Protein AF-A0AAU0VXR0-F1 (afdb_monomer)

Solvent-accessible surface area (backbone atoms only — not comparable to full-atom values): 7901 Å² total; per-residue (Å²): 140,87,80,83,76,79,77,76,73,74,82,64,76,85,61,72,82,56,85,91,63,51,90,47,40,33,72,33,76,45,82,37,49,52,78,48,69,70,34,73,74,53,41,55,54,56,49,52,53,39,50,51,50,31,50,51,55,22,50,79,67,50,22,39,80,42,86,71,80,46,74,51,69,59,61,69,86,79,47,57,70,69,57,44,54,54,50,51,57,52,43,63,72,76,43,76,75,89,53,60,90,50,47,39,45,41,38,37,37,30,38,35,43,71,51,70,89,78,66,94,64,80,82,86,88,78,134

Structure (mmCIF, N/CA/C/O backbone):
data_AF-A0AAU0VXR0-F1
#
_entry.id   AF-A0AAU0VXR0-F1
#
loop_
_atom_site.group_PDB
_atom_site.id
_atom_site.type_symbol
_atom_site.label_atom_id
_atom_site.label_alt_id
_atom_site.label_comp_id
_atom_site.label_asym_id
_atom_site.label_entity_id
_atom_site.label_seq_id
_atom_site.pdbx_PDB_ins_code
_atom_site.Cartn_x
_atom_site.Cartn_y
_atom_site.Cartn_z
_atom_site.occupancy
_atom_site.B_iso_or_equiv
_atom_site.auth_seq_id
_atom_site.auth_comp_id
_atom_site.auth_asym_id
_atom_site.auth_atom_id
_atom_site.pdbx_PDB_model_num
ATOM 1 N N . MET A 1 1 ? 0.197 -45.681 18.023 1.00 43.62 1 MET A N 1
ATOM 2 C CA . MET A 1 1 ? 1.282 -44.993 17.289 1.00 43.62 1 MET A CA 1
ATOM 3 C C . MET A 1 1 ? 0.607 -44.300 16.107 1.00 43.62 1 MET A C 1
ATOM 5 O O . MET A 1 1 ? 0.131 -44.993 15.232 1.00 43.62 1 MET A O 1
ATOM 9 N N . GLY A 1 2 ? 0.291 -43.009 16.084 1.00 45.25 2 GLY A N 1
ATOM 10 C CA . GLY A 1 2 ? 1.031 -41.865 16.604 1.00 45.25 2 GLY A CA 1
ATOM 11 C C . GLY A 1 2 ? 1.746 -41.129 15.464 1.00 45.25 2 GLY A C 1
ATOM 12 O O . GLY A 1 2 ? 2.946 -40.931 15.562 1.00 45.25 2 GLY A O 1
ATOM 13 N N . HIS A 1 3 ? 1.048 -40.765 14.382 1.00 41.09 3 HIS A N 1
ATOM 14 C CA . HIS A 1 3 ? 1.585 -39.860 13.360 1.00 41.09 3 HIS A CA 1
ATOM 15 C C . HIS A 1 3 ? 0.635 -38.678 13.159 1.00 41.09 3 HIS A C 1
ATOM 17 O O . HIS A 1 3 ? -0.143 -38.625 12.212 1.00 41.09 3 HIS A O 1
ATOM 23 N N . GLN A 1 4 ? 0.724 -37.712 14.077 1.00 46.66 4 GLN A N 1
ATOM 24 C CA . GLN A 1 4 ? 0.452 -36.318 13.741 1.00 46.66 4 GLN A CA 1
ATOM 25 C C . GLN A 1 4 ? 1.581 -35.867 12.813 1.00 46.66 4 GLN A C 1
ATOM 27 O O . GLN A 1 4 ? 2.695 -35.595 13.259 1.00 46.66 4 GLN A O 1
ATOM 32 N N . ARG A 1 5 ? 1.313 -35.833 11.508 1.00 46.84 5 ARG A N 1
ATOM 33 C CA . ARG A 1 5 ? 2.071 -34.968 10.611 1.00 46.84 5 ARG A CA 1
ATOM 34 C C . ARG A 1 5 ? 1.550 -33.562 10.860 1.00 46.84 5 ARG A C 1
ATOM 36 O O . ARG A 1 5 ? 0.454 -33.222 10.430 1.00 46.84 5 ARG A O 1
ATOM 43 N N . GLY A 1 6 ? 2.311 -32.800 11.638 1.00 42.41 6 GLY A N 1
ATOM 44 C CA . GLY A 1 6 ? 2.197 -31.354 11.648 1.00 42.41 6 GLY A CA 1
ATOM 45 C C . GLY A 1 6 ? 2.561 -30.861 10.257 1.00 42.41 6 GLY A C 1
ATOM 46 O O . GLY A 1 6 ? 3.737 -30.673 9.955 1.00 42.41 6 GLY A O 1
ATOM 47 N N . ASP A 1 7 ? 1.552 -30.706 9.406 1.00 41.41 7 ASP A N 1
ATOM 48 C CA . ASP A 1 7 ? 1.628 -29.789 8.282 1.00 41.41 7 ASP A CA 1
ATOM 49 C C . ASP A 1 7 ? 1.747 -28.402 8.909 1.00 41.41 7 ASP A C 1
ATOM 5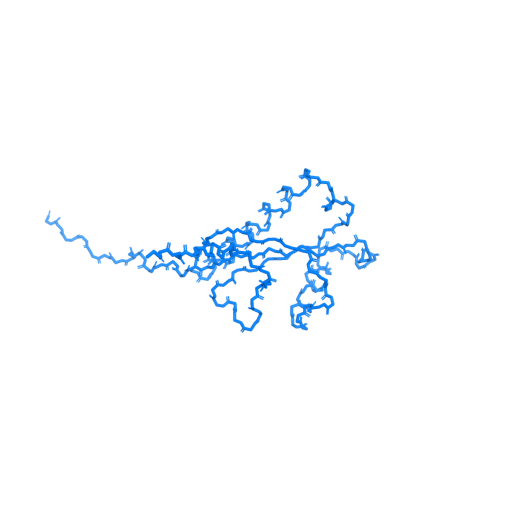1 O O . ASP A 1 7 ? 0.765 -27.768 9.299 1.00 41.41 7 ASP A O 1
ATOM 55 N N . ALA A 1 8 ? 2.992 -27.969 9.102 1.00 40.28 8 ALA A N 1
ATOM 56 C CA . ALA A 1 8 ? 3.302 -26.563 9.214 1.00 40.28 8 ALA A CA 1
ATOM 57 C C . ALA A 1 8 ? 2.879 -25.953 7.878 1.00 40.28 8 ALA A C 1
ATOM 59 O O . ALA A 1 8 ? 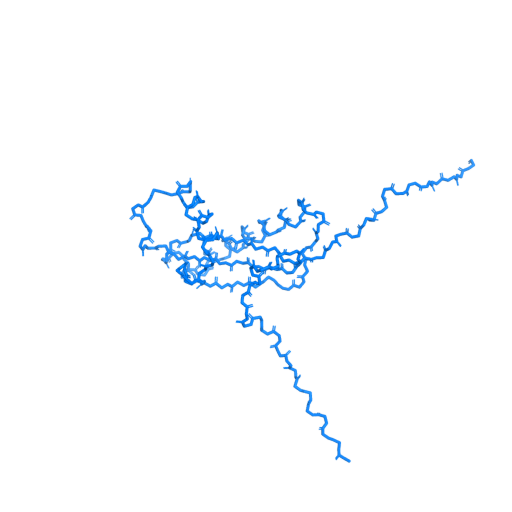3.668 -25.897 6.932 1.00 40.28 8 ALA A O 1
ATOM 60 N N . VAL A 1 9 ? 1.601 -25.563 7.808 1.00 42.00 9 VAL A N 1
ATOM 61 C CA . VAL A 1 9 ? 1.081 -24.597 6.851 1.00 42.00 9 VAL A CA 1
ATOM 62 C C . VAL A 1 9 ? 2.000 -23.404 7.004 1.00 42.00 9 VAL A C 1
ATOM 64 O O . VAL A 1 9 ? 1.881 -22.594 7.920 1.00 42.00 9 VAL A O 1
ATOM 67 N N . THR A 1 10 ? 3.023 -23.387 6.162 1.00 39.62 10 THR A N 1
ATOM 68 C CA . THR A 1 10 ? 3.831 -22.212 5.939 1.00 39.62 10 THR A CA 1
ATOM 69 C C . THR A 1 10 ? 2.840 -21.279 5.283 1.00 39.62 10 THR A C 1
ATOM 71 O O . THR A 1 10 ? 2.545 -21.440 4.100 1.00 39.62 10 THR A O 1
ATOM 74 N N . ASP A 1 11 ? 2.234 -20.424 6.105 1.00 42.88 11 ASP A N 1
ATOM 75 C CA . ASP A 1 11 ? 1.315 -19.355 5.740 1.00 42.88 11 ASP A CA 1
ATOM 76 C C . ASP A 1 11 ? 2.086 -18.372 4.852 1.00 42.88 11 ASP A C 1
ATOM 78 O O . ASP A 1 11 ? 2.516 -17.292 5.236 1.00 42.88 11 ASP A O 1
ATOM 82 N N . ARG A 1 12 ? 2.402 -18.821 3.640 1.00 44.06 12 ARG A N 1
ATOM 83 C CA . ARG A 1 12 ? 2.670 -17.935 2.532 1.00 44.06 12 ARG A CA 1
ATOM 84 C C . ARG A 1 12 ? 1.301 -17.370 2.194 1.00 44.06 12 ARG A C 1
ATOM 86 O O . ARG A 1 12 ? 0.426 -18.158 1.832 1.00 44.06 12 ARG A O 1
ATOM 93 N N . PRO A 1 13 ? 1.097 -16.047 2.232 1.00 50.53 13 PRO A N 1
ATOM 94 C CA . PRO A 1 13 ? -0.074 -15.467 1.606 1.00 50.53 13 PRO A CA 1
ATOM 95 C C . PRO A 1 13 ? 0.100 -15.621 0.085 1.00 50.53 13 PRO A C 1
ATOM 97 O O . PRO A 1 13 ? 0.516 -14.700 -0.611 1.00 50.53 13 PRO A O 1
ATOM 100 N N . GLU A 1 14 ? -0.163 -16.822 -0.447 1.00 51.69 14 GLU A N 1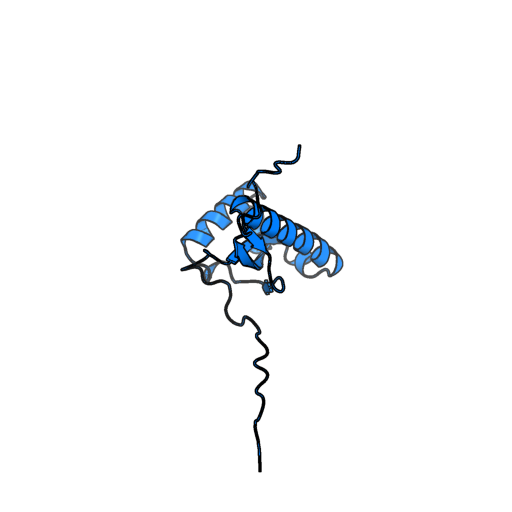
ATOM 101 C CA . GLU A 1 14 ? -0.219 -17.095 -1.892 1.00 51.69 14 GLU A CA 1
ATOM 102 C C . GLU A 1 14 ? -1.365 -16.320 -2.556 1.00 51.69 14 GLU A C 1
ATOM 104 O O . GLU A 1 14 ? -1.392 -16.133 -3.771 1.00 51.69 14 GLU A O 1
ATOM 109 N N . SER A 1 15 ? -2.290 -15.804 -1.750 1.00 66.62 15 SER A N 1
ATOM 110 C CA . SER A 1 15 ? -3.313 -14.866 -2.179 1.00 66.62 15 SER A CA 1
ATOM 111 C C . SER A 1 15 ? -2.904 -13.457 -1.759 1.00 66.62 15 SER A C 1
ATOM 113 O O . S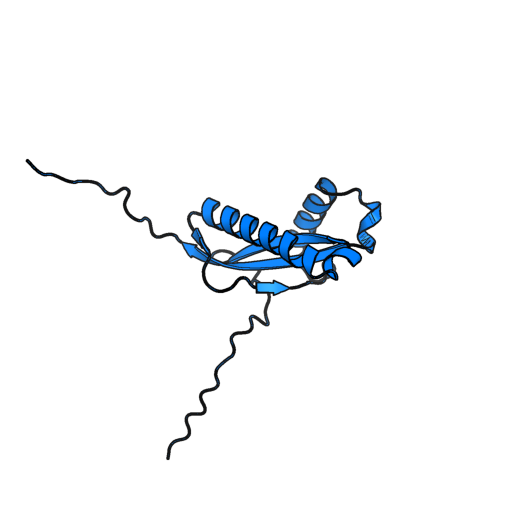ER A 1 15 ? -2.676 -13.189 -0.582 1.00 66.62 15 SER A O 1
ATOM 115 N N . GLY A 1 16 ? -2.803 -12.545 -2.732 1.00 78.12 16 GLY A N 1
ATOM 116 C CA . GLY A 1 16 ? -2.703 -11.110 -2.447 1.00 78.12 16 GLY A CA 1
ATOM 117 C C . GLY A 1 16 ? -3.883 -10.613 -1.589 1.00 78.12 16 GLY A C 1
ATOM 118 O O . GLY A 1 16 ? -4.816 -11.374 -1.337 1.00 78.12 16 GLY A O 1
ATOM 119 N N . PRO A 1 17 ? -3.889 -9.338 -1.165 1.00 86.38 17 PRO A N 1
ATOM 120 C CA . PRO A 1 17 ? -4.933 -8.809 -0.294 1.00 86.38 17 PRO A CA 1
ATOM 121 C C . PRO A 1 17 ? -6.322 -9.012 -0.905 1.00 86.38 17 PRO A C 1
ATOM 123 O O . PRO A 1 17 ? -6.510 -8.808 -2.112 1.00 86.38 17 PRO A O 1
ATOM 126 N N . ASP A 1 18 ? -7.292 -9.373 -0.065 1.00 85.81 18 ASP A N 1
ATOM 127 C CA . ASP A 1 18 ? -8.679 -9.483 -0.495 1.00 85.81 18 ASP A CA 1
ATOM 128 C C . ASP A 1 18 ? -9.241 -8.087 -0.777 1.00 85.81 18 ASP A C 1
ATOM 130 O O . ASP A 1 18 ? -9.458 -7.264 0.107 1.00 85.81 18 ASP A O 1
ATOM 134 N N . TYR A 1 19 ? -9.442 -7.785 -2.054 1.00 84.56 19 TYR A N 1
ATOM 135 C CA . TYR A 1 19 ? -9.948 -6.482 -2.474 1.00 84.56 19 TYR A CA 1
ATOM 136 C C . TYR A 1 19 ? -11.448 -6.293 -2.232 1.00 84.56 19 TYR A C 1
ATOM 138 O O . TYR A 1 19 ? -11.938 -5.178 -2.431 1.00 84.56 19 TYR A O 1
ATOM 146 N N . GLY A 1 20 ? -12.172 -7.360 -1.878 1.00 83.75 20 GLY A N 1
ATOM 147 C CA . GLY A 1 20 ? -13.575 -7.300 -1.479 1.00 83.75 20 GLY A CA 1
ATOM 148 C C . GLY A 1 20 ? -13.735 -6.779 -0.053 1.00 83.75 20 GLY A C 1
ATOM 149 O O . GLY A 1 20 ? -14.667 -6.019 0.207 1.00 83.75 20 GLY A O 1
ATOM 150 N N . ASP A 1 21 ? -12.790 -7.109 0.829 1.00 86.00 21 ASP A N 1
ATOM 151 C CA . ASP A 1 21 ? -12.747 -6.665 2.216 1.00 86.00 21 ASP A CA 1
ATOM 152 C C . ASP A 1 21 ? -11.331 -6.269 2.672 1.00 86.00 21 ASP A C 1
ATOM 154 O O . ASP A 1 21 ? -10.509 -7.086 3.082 1.00 86.00 21 ASP A O 1
ATOM 158 N N . LEU A 1 22 ? -11.077 -4.958 2.681 1.00 87.31 22 LEU A N 1
ATOM 159 C CA . LEU A 1 22 ? -9.845 -4.362 3.211 1.00 87.31 22 LEU A CA 1
ATOM 160 C C . LEU A 1 22 ? -10.003 -3.846 4.650 1.00 87.31 22 LEU A C 1
ATOM 162 O O . LEU A 1 22 ? -9.169 -3.073 5.121 1.00 87.31 22 LEU A O 1
ATOM 166 N N . SER A 1 23 ? -11.068 -4.223 5.366 1.00 85.81 23 SER A N 1
ATOM 167 C CA . SER A 1 23 ? -11.327 -3.720 6.725 1.00 85.81 23 SER A CA 1
ATOM 168 C C . SER A 1 23 ? -10.197 -4.025 7.715 1.00 85.81 23 SER A C 1
ATOM 170 O O . SER A 1 23 ? -9.985 -3.256 8.651 1.00 85.81 23 SER A O 1
ATOM 172 N N . LYS A 1 24 ? -9.450 -5.112 7.481 1.00 90.06 24 LYS A N 1
ATOM 173 C CA . LYS A 1 24 ? -8.334 -5.585 8.316 1.00 90.06 24 LYS A CA 1
ATOM 174 C C . LYS A 1 24 ? -7.008 -5.668 7.558 1.00 90.06 24 LYS A C 1
ATOM 176 O O . LYS A 1 24 ? -6.146 -6.486 7.891 1.00 90.06 24 LYS A O 1
ATOM 181 N N . THR A 1 25 ? -6.847 -4.920 6.471 1.00 92.31 25 THR A N 1
ATOM 182 C CA . THR A 1 25 ? -5.625 -4.975 5.660 1.00 92.31 25 THR A CA 1
ATOM 183 C C . THR A 1 25 ? -5.285 -3.604 5.103 1.00 92.31 25 THR A C 1
ATOM 185 O O . THR A 1 25 ? -6.049 -3.019 4.336 1.00 92.31 25 THR A O 1
ATOM 188 N N . ALA A 1 26 ? -4.098 -3.111 5.446 1.00 93.00 26 ALA A N 1
ATOM 189 C CA . ALA A 1 26 ? -3.516 -1.953 4.793 1.00 93.00 26 ALA A CA 1
ATOM 190 C C . ALA A 1 26 ? -2.826 -2.403 3.501 1.00 93.00 26 ALA A C 1
ATOM 192 O O . ALA A 1 26 ? -2.129 -3.417 3.482 1.00 93.00 26 ALA A O 1
ATOM 193 N N . VAL A 1 27 ? -3.010 -1.644 2.419 1.00 93.44 27 VAL A N 1
ATOM 194 C CA . VAL A 1 27 ? -2.393 -1.930 1.117 1.00 93.44 27 VAL A CA 1
ATOM 195 C C . VAL A 1 27 ? -1.784 -0.655 0.553 1.00 93.44 27 VAL A C 1
ATOM 197 O O . VAL A 1 27 ? -2.455 0.370 0.447 1.00 93.44 27 VAL A O 1
ATOM 200 N N . ALA A 1 28 ? -0.527 -0.739 0.136 1.00 92.81 28 ALA A N 1
ATOM 201 C CA . ALA A 1 28 ? 0.227 0.336 -0.484 1.00 92.81 28 ALA A CA 1
ATOM 202 C C . ALA A 1 28 ? 0.753 -0.099 -1.858 1.00 92.81 28 ALA A C 1
ATOM 204 O O . ALA A 1 28 ? 1.004 -1.279 -2.113 1.00 92.81 28 ALA A O 1
ATOM 205 N N . TYR A 1 29 ? 0.928 0.873 -2.753 1.00 90.69 29 TYR A N 1
ATOM 206 C CA . TYR A 1 29 ? 1.426 0.637 -4.104 1.00 90.69 29 TYR A CA 1
ATOM 207 C C . TYR A 1 29 ? 2.446 1.680 -4.504 1.00 90.69 29 TYR A C 1
ATOM 209 O O . TYR A 1 29 ? 2.312 2.854 -4.156 1.00 90.69 29 TYR A O 1
ATOM 217 N N . ARG A 1 30 ? 3.400 1.264 -5.333 1.00 88.12 30 ARG A N 1
ATOM 218 C CA . ARG A 1 30 ? 4.361 2.167 -5.956 1.00 88.12 30 ARG A CA 1
ATOM 219 C C . ARG A 1 30 ? 4.691 1.719 -7.372 1.00 88.12 30 ARG A C 1
ATOM 221 O O . ARG A 1 30 ? 4.885 0.532 -7.619 1.00 88.12 30 ARG A O 1
ATOM 228 N N . TRP A 1 31 ? 4.792 2.677 -8.286 1.00 87.00 31 TRP A N 1
ATOM 229 C CA . TRP A 1 31 ? 5.411 2.450 -9.586 1.00 87.00 31 TRP A CA 1
ATOM 230 C C . TRP A 1 31 ? 6.917 2.640 -9.462 1.00 87.00 31 TRP A C 1
ATOM 232 O O . TRP A 1 31 ? 7.368 3.666 -8.962 1.00 87.00 31 TRP A O 1
ATOM 242 N N . VAL A 1 32 ? 7.686 1.649 -9.897 1.00 85.38 32 VAL A N 1
ATOM 243 C CA . VAL A 1 32 ? 9.150 1.681 -9.846 1.00 85.38 32 VAL A CA 1
ATOM 244 C C . VAL A 1 32 ? 9.688 1.412 -11.247 1.00 85.38 32 VAL A C 1
ATOM 246 O O . VAL A 1 32 ? 9.189 0.505 -11.919 1.00 85.38 32 VAL A O 1
ATOM 249 N N . PRO A 1 33 ? 10.701 2.150 -11.723 1.00 84.19 33 PRO A N 1
ATOM 250 C CA . PRO A 1 33 ? 11.384 1.803 -12.960 1.00 84.19 33 PRO A CA 1
ATOM 251 C C . PRO A 1 33 ? 11.935 0.381 -12.886 1.00 84.19 33 PRO A C 1
ATOM 253 O O . PRO A 1 33 ? 12.625 0.010 -11.939 1.00 84.19 33 PRO A O 1
ATOM 256 N N . ARG A 1 34 ? 11.664 -0.437 -13.904 1.00 79.38 34 ARG A N 1
ATOM 257 C CA . ARG A 1 34 ? 12.055 -1.855 -13.944 1.00 79.38 34 ARG A CA 1
ATOM 258 C C . ARG A 1 34 ? 13.551 -2.066 -13.706 1.00 79.38 34 ARG A C 1
ATOM 260 O O . ARG A 1 34 ? 13.945 -3.090 -13.154 1.00 79.38 34 ARG A O 1
ATOM 267 N N . LYS A 1 35 ? 14.379 -1.112 -14.135 1.00 78.50 35 LYS A N 1
ATOM 268 C CA . LYS A 1 35 ? 15.833 -1.124 -13.927 1.00 78.50 35 LYS A CA 1
ATOM 269 C C . LYS A 1 35 ? 16.216 -0.880 -12.465 1.00 78.50 35 LYS A C 1
ATOM 271 O O . LYS A 1 35 ? 17.170 -1.479 -11.998 1.00 78.50 35 LYS A O 1
ATOM 276 N N . GLU A 1 36 ? 15.457 -0.062 -11.742 1.00 74.31 36 GLU A N 1
ATOM 277 C CA . GLU A 1 36 ? 15.706 0.264 -10.333 1.00 74.31 36 GLU A CA 1
ATOM 278 C C . GLU A 1 36 ? 15.158 -0.807 -9.388 1.00 74.31 36 GLU A C 1
ATOM 280 O O . GLU A 1 36 ? 15.806 -1.131 -8.401 1.00 74.31 36 GLU A O 1
ATOM 285 N N . GLY A 1 37 ? 14.019 -1.425 -9.720 1.00 67.38 37 GLY A N 1
ATOM 286 C CA . GLY A 1 37 ? 13.449 -2.529 -8.937 1.00 67.38 37 GLY A CA 1
ATOM 287 C C . GLY A 1 37 ? 14.321 -3.793 -8.892 1.00 67.38 37 GLY A C 1
ATOM 288 O O . GLY A 1 37 ? 14.109 -4.647 -8.035 1.00 67.38 37 GLY A O 1
ATOM 289 N N . GLN A 1 38 ? 15.298 -3.908 -9.799 1.00 66.94 38 GLN A N 1
ATOM 290 C CA . GLN A 1 38 ? 16.269 -5.007 -9.857 1.00 66.94 38 GLN A CA 1
ATOM 291 C C . GLN A 1 38 ? 17.556 -4.725 -9.066 1.00 66.94 38 GLN A C 1
ATOM 293 O O . GLN A 1 38 ? 18.355 -5.640 -8.884 1.00 66.94 38 GLN A O 1
ATOM 298 N N . VAL A 1 39 ? 17.759 -3.492 -8.589 1.00 76.44 39 VAL A N 1
ATOM 299 C CA . VAL A 1 39 ? 18.932 -3.121 -7.789 1.00 76.44 39 VAL A CA 1
ATOM 300 C C . VAL A 1 39 ? 18.609 -3.345 -6.305 1.00 76.44 39 VAL A C 1
ATOM 302 O O . VAL A 1 39 ? 17.668 -2.727 -5.796 1.00 76.44 39 VAL A O 1
ATOM 305 N N . PRO A 1 40 ? 19.353 -4.211 -5.591 1.00 70.94 40 PRO A N 1
ATOM 306 C CA . PRO A 1 40 ? 19.089 -4.523 -4.187 1.00 70.94 40 PRO A CA 1
ATOM 307 C C . PRO A 1 40 ? 19.080 -3.293 -3.271 1.00 70.94 40 PRO A C 1
ATOM 309 O O . PRO A 1 40 ? 18.210 -3.197 -2.409 1.00 70.94 40 PRO A O 1
ATOM 312 N N . GLU A 1 41 ? 19.980 -2.326 -3.474 1.00 75.25 41 GLU A N 1
ATOM 313 C CA . GLU A 1 41 ? 20.019 -1.112 -2.644 1.00 75.25 41 GLU A CA 1
ATOM 314 C C . GLU A 1 41 ? 18.763 -0.244 -2.802 1.00 75.25 41 GLU A C 1
ATOM 316 O O . GLU A 1 41 ? 18.193 0.229 -1.817 1.00 75.25 41 GLU A O 1
ATOM 321 N N . ASN A 1 42 ? 18.264 -0.100 -4.032 1.00 76.44 42 ASN A N 1
ATOM 322 C CA . ASN A 1 42 ? 17.045 0.666 -4.303 1.00 76.44 42 ASN A CA 1
ATOM 323 C C . ASN A 1 42 ? 15.804 -0.035 -3.739 1.00 76.44 42 ASN A C 1
ATOM 325 O O . ASN A 1 42 ? 14.833 0.629 -3.363 1.00 76.44 42 ASN A O 1
ATOM 329 N N . ARG A 1 43 ? 15.856 -1.371 -3.630 1.00 78.75 43 ARG A N 1
ATOM 330 C CA . ARG A 1 43 ? 14.799 -2.185 -3.026 1.00 78.75 43 ARG A CA 1
ATOM 331 C C . ARG A 1 43 ? 14.527 -1.796 -1.583 1.00 78.75 43 ARG A C 1
ATOM 333 O O . ARG A 1 43 ? 13.369 -1.620 -1.220 1.00 78.75 43 ARG A O 1
ATOM 340 N N . GLN A 1 44 ? 15.566 -1.589 -0.781 1.00 82.19 44 GLN A N 1
ATOM 341 C CA . GLN A 1 44 ? 15.401 -1.178 0.615 1.00 82.19 44 GLN A CA 1
ATOM 342 C C . GLN A 1 44 ? 14.686 0.181 0.736 1.00 82.19 44 GLN A C 1
ATOM 344 O O . GLN A 1 44 ? 13.824 0.361 1.602 1.00 82.19 44 GLN A O 1
ATOM 349 N N . GLY A 1 45 ? 15.014 1.120 -0.159 1.00 84.00 45 GLY A N 1
ATOM 350 C CA . GLY A 1 45 ? 14.456 2.472 -0.165 1.00 84.00 45 GLY A CA 1
ATOM 351 C C . GLY A 1 45 ? 12.942 2.473 -0.353 1.00 84.00 45 GLY A C 1
ATOM 352 O O . GLY A 1 45 ? 12.203 2.920 0.525 1.00 84.00 45 GLY A O 1
ATOM 353 N N . PHE A 1 46 ? 12.452 1.891 -1.452 1.00 83.44 46 PHE A N 1
ATOM 354 C CA . PHE A 1 46 ? 11.009 1.892 -1.700 1.00 83.44 46 PHE A CA 1
ATOM 355 C C . PHE A 1 46 ? 10.225 0.985 -0.744 1.00 83.44 46 PHE A C 1
ATOM 357 O O . PHE A 1 46 ? 9.048 1.247 -0.507 1.00 83.44 46 PHE A O 1
ATOM 364 N N . LEU A 1 47 ? 10.840 -0.063 -0.181 1.00 87.88 47 LEU A N 1
ATOM 365 C CA . LEU A 1 47 ? 10.201 -0.884 0.852 1.00 87.88 47 LEU A CA 1
ATOM 366 C C . LEU A 1 47 ? 9.967 -0.087 2.137 1.00 87.88 47 LEU A C 1
ATOM 368 O O . LEU A 1 47 ? 8.889 -0.181 2.718 1.00 87.88 47 LEU A O 1
ATOM 372 N N . THR A 1 48 ? 10.935 0.740 2.537 1.00 90.25 48 THR A N 1
ATOM 373 C CA . THR A 1 48 ? 10.786 1.665 3.672 1.00 90.25 48 THR A CA 1
ATOM 374 C C . THR A 1 48 ? 9.658 2.665 3.421 1.00 90.25 48 THR A C 1
ATOM 376 O 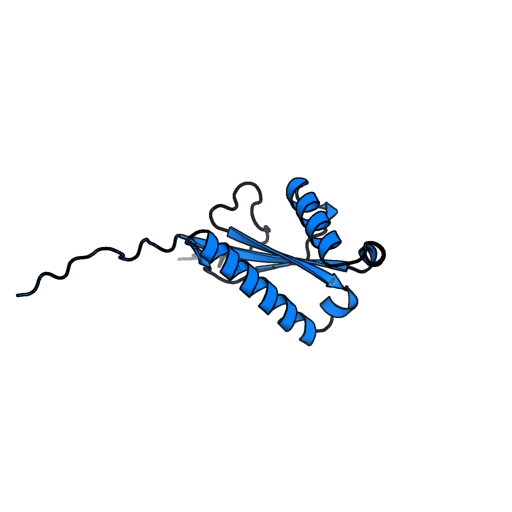O . THR A 1 48 ? 8.817 2.885 4.290 1.00 90.25 48 THR A O 1
ATOM 379 N N . GLU A 1 49 ? 9.587 3.231 2.212 1.00 89.81 49 GLU A N 1
ATOM 380 C CA . GLU A 1 49 ? 8.498 4.140 1.837 1.00 89.81 49 GLU A CA 1
ATOM 381 C C . GLU A 1 49 ? 7.128 3.445 1.869 1.00 89.81 49 GLU A C 1
ATOM 383 O O . GLU A 1 49 ? 6.163 4.003 2.389 1.00 89.81 49 GLU A O 1
ATOM 388 N N . LEU A 1 50 ? 7.027 2.217 1.349 1.00 92.25 50 LEU A N 1
ATOM 389 C CA . LEU A 1 50 ? 5.788 1.436 1.384 1.00 92.25 50 LEU A CA 1
ATOM 390 C C . LEU A 1 50 ? 5.364 1.115 2.822 1.00 92.25 50 LEU A C 1
ATOM 392 O O . LEU A 1 50 ? 4.192 1.287 3.147 1.00 92.25 50 LEU A O 1
ATOM 396 N N . ALA A 1 51 ? 6.300 0.726 3.689 1.00 92.75 51 ALA A N 1
ATOM 397 C CA . ALA A 1 51 ? 6.029 0.491 5.105 1.00 92.75 51 ALA A CA 1
ATOM 398 C C . ALA A 1 51 ? 5.511 1.759 5.807 1.00 92.75 51 ALA A C 1
ATOM 400 O O . ALA A 1 51 ? 4.541 1.695 6.561 1.00 92.75 51 ALA A O 1
ATOM 401 N N . ALA A 1 52 ? 6.089 2.926 5.506 1.00 93.00 52 ALA A N 1
ATOM 402 C CA . ALA A 1 52 ? 5.615 4.204 6.036 1.00 93.00 52 ALA A CA 1
ATOM 403 C C . ALA A 1 52 ? 4.189 4.539 5.561 1.00 93.00 52 ALA A C 1
ATOM 405 O O . ALA A 1 52 ? 3.364 4.987 6.357 1.00 93.00 52 ALA A O 1
ATOM 406 N N . VAL A 1 53 ? 3.866 4.273 4.289 1.00 92.69 53 VAL A N 1
ATOM 407 C CA . VAL A 1 53 ? 2.506 4.456 3.751 1.00 92.69 53 VAL A CA 1
ATOM 408 C C . VAL A 1 53 ? 1.512 3.509 4.424 1.00 92.69 53 VAL A C 1
ATOM 410 O O . VAL A 1 53 ? 0.413 3.936 4.773 1.00 92.69 53 VAL A O 1
ATOM 413 N N . LEU A 1 54 ? 1.886 2.244 4.643 1.00 94.31 54 LEU A N 1
ATOM 414 C CA . LEU A 1 54 ? 1.053 1.290 5.380 1.00 94.31 54 LEU A CA 1
ATOM 415 C C . LEU A 1 54 ? 0.797 1.773 6.812 1.00 94.31 54 LEU A C 1
ATOM 417 O O . LEU A 1 54 ? -0.342 1.728 7.273 1.00 94.31 54 LEU A O 1
ATOM 421 N N . ALA A 1 55 ? 1.830 2.275 7.493 1.00 92.12 55 ALA A N 1
ATOM 422 C CA . ALA A 1 55 ? 1.724 2.755 8.868 1.00 92.12 55 ALA A CA 1
ATOM 423 C C . ALA A 1 55 ? 0.821 3.990 8.968 1.00 92.12 55 ALA A C 1
ATOM 425 O O . ALA A 1 55 ? -0.056 4.035 9.829 1.00 92.12 55 ALA A O 1
ATOM 426 N N . ALA A 1 56 ? 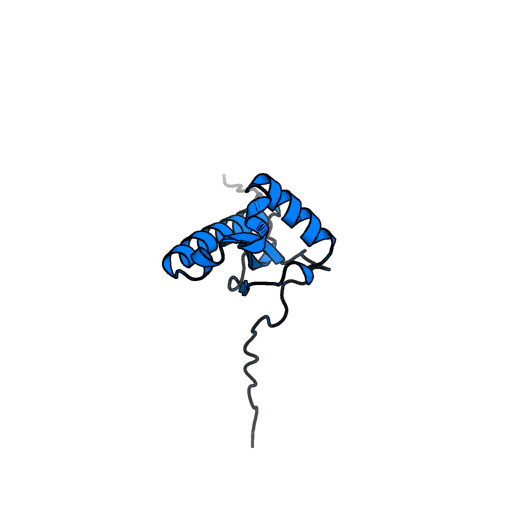0.977 4.949 8.050 1.00 92.00 56 ALA A N 1
ATOM 427 C CA . ALA A 1 56 ? 0.099 6.111 7.958 1.00 92.00 56 ALA A CA 1
ATOM 428 C C . ALA A 1 56 ? -1.356 5.690 7.698 1.00 92.00 56 ALA A C 1
ATOM 430 O O . ALA A 1 56 ? -2.259 6.143 8.396 1.00 92.00 56 ALA A O 1
ATOM 431 N N . HIS A 1 57 ? -1.579 4.760 6.764 1.00 89.56 57 HIS A N 1
ATOM 432 C CA . HIS A 1 57 ? -2.922 4.272 6.457 1.00 89.56 57 HIS A CA 1
ATOM 433 C C . HIS A 1 57 ? -3.577 3.547 7.639 1.00 89.56 57 HIS A C 1
ATOM 435 O O . HIS A 1 57 ? -4.773 3.704 7.872 1.00 89.56 57 HIS A O 1
ATOM 441 N N . ALA A 1 58 ? -2.813 2.752 8.391 1.00 91.12 58 ALA A N 1
ATOM 442 C CA . ALA A 1 58 ? -3.312 2.102 9.597 1.00 91.12 58 ALA A CA 1
ATOM 443 C C . ALA A 1 58 ? -3.666 3.144 10.672 1.00 91.12 58 ALA A C 1
ATOM 445 O O . ALA A 1 58 ? -4.776 3.116 11.205 1.00 91.12 58 ALA A O 1
ATOM 446 N N . ALA A 1 59 ? -2.782 4.117 10.918 1.00 89.00 59 ALA A N 1
ATOM 447 C CA . ALA A 1 59 ? -2.990 5.170 11.909 1.00 89.00 59 ALA A CA 1
ATOM 448 C C . ALA A 1 59 ? -4.226 6.037 11.608 1.00 89.00 59 ALA A C 1
ATOM 450 O O . ALA A 1 59 ? -5.032 6.280 12.504 1.00 89.00 59 ALA A O 1
ATOM 451 N N . GLU A 1 60 ? -4.432 6.434 10.347 1.00 89.75 60 GLU A N 1
ATOM 452 C CA . GLU A 1 60 ? -5.627 7.171 9.896 1.00 89.75 60 GLU A CA 1
ATOM 453 C C . GLU A 1 60 ? -6.937 6.424 10.193 1.00 89.75 60 GLU A C 1
ATOM 455 O O . GLU A 1 60 ? -7.991 7.041 10.347 1.00 89.75 60 GLU A O 1
ATOM 460 N N . ARG A 1 61 ? -6.881 5.092 10.286 1.00 88.19 61 ARG A N 1
ATOM 461 C CA . ARG A 1 61 ? -8.029 4.221 10.569 1.00 88.19 61 ARG A CA 1
ATOM 462 C C . ARG A 1 61 ? -8.133 3.822 12.039 1.00 88.19 61 ARG A C 1
ATOM 464 O O . ARG A 1 61 ? -8.954 2.967 12.364 1.00 88.19 61 ARG A O 1
ATOM 471 N N . GLY A 1 62 ? -7.307 4.399 12.915 1.00 90.12 62 GLY A N 1
ATOM 472 C CA . GLY A 1 62 ? -7.235 3.998 14.320 1.00 90.12 62 GLY A CA 1
ATOM 473 C C . GLY A 1 62 ? -6.798 2.540 14.486 1.00 90.12 62 GLY A C 1
ATOM 474 O O . GLY A 1 62 ? -7.262 1.851 15.389 1.00 90.12 62 GLY A O 1
ATOM 475 N N . ALA A 1 63 ? -5.952 2.051 13.583 1.00 91.62 63 ALA A N 1
ATOM 476 C CA . ALA A 1 63 ? -5.470 0.682 13.551 1.00 91.62 63 ALA A CA 1
ATOM 477 C C . ALA A 1 63 ? -3.942 0.631 13.665 1.00 91.62 63 ALA A C 1
ATOM 479 O O . ALA A 1 63 ? -3.233 1.582 13.330 1.00 91.62 63 ALA A O 1
ATOM 480 N N . ARG A 1 64 ? -3.426 -0.513 14.106 1.00 91.94 64 ARG A N 1
ATOM 481 C CA . ARG A 1 64 ? -1.999 -0.841 14.111 1.00 91.94 64 ARG A CA 1
ATOM 482 C C . ARG A 1 64 ? -1.712 -1.945 13.101 1.00 91.94 64 ARG A C 1
ATOM 484 O O . ARG A 1 64 ? -2.542 -2.826 12.885 1.00 91.94 64 ARG A O 1
ATOM 491 N N . LEU A 1 65 ? -0.528 -1.900 12.499 1.00 92.94 65 LEU A N 1
ATOM 492 C CA . LEU A 1 65 ? -0.035 -2.962 11.625 1.00 92.94 65 LEU A CA 1
ATOM 493 C C . LEU A 1 65 ? 0.374 -4.182 12.457 1.00 92.94 65 LEU A C 1
ATOM 495 O O . LEU A 1 65 ? 1.005 -4.029 13.503 1.00 92.94 65 LEU A O 1
ATOM 499 N N . VAL A 1 66 ? 0.037 -5.380 11.984 1.00 92.00 66 VAL A N 1
ATOM 500 C CA . VAL A 1 66 ? 0.392 -6.651 12.627 1.00 92.00 66 VAL A CA 1
ATOM 501 C C . VAL A 1 66 ? 0.877 -7.680 11.614 1.00 92.00 66 VAL A C 1
ATOM 503 O O . VAL A 1 66 ? 0.543 -7.618 10.431 1.00 92.00 66 VAL A O 1
ATOM 506 N N . GLY A 1 67 ? 1.661 -8.645 12.094 1.00 89.25 67 GLY A N 1
ATOM 507 C CA . GLY A 1 67 ? 2.290 -9.658 11.247 1.00 89.25 67 GLY A CA 1
ATOM 508 C C . GLY A 1 67 ? 3.418 -9.087 10.388 1.00 89.25 67 GLY A C 1
ATOM 509 O O . GLY A 1 67 ? 3.881 -7.968 10.612 1.00 89.25 67 GLY A O 1
ATOM 510 N N . GLU A 1 68 ? 3.868 -9.864 9.409 1.00 90.25 68 GLU A N 1
ATOM 511 C CA . GLU A 1 68 ? 4.921 -9.449 8.483 1.00 90.25 68 GLU A CA 1
ATOM 512 C C . GLU A 1 68 ? 4.345 -8.679 7.288 1.00 90.25 68 GLU A C 1
ATOM 514 O O . GLU A 1 68 ? 3.247 -8.960 6.804 1.00 90.25 68 GLU A O 1
ATOM 519 N N . MET A 1 69 ? 5.099 -7.695 6.794 1.00 92.31 69 MET A N 1
ATOM 520 C CA . MET A 1 69 ? 4.754 -7.001 5.557 1.00 92.31 69 MET A CA 1
ATOM 521 C C . MET A 1 69 ? 5.004 -7.931 4.368 1.00 92.31 69 MET A C 1
ATOM 523 O O . MET A 1 69 ? 6.144 -8.305 4.086 1.00 92.31 69 MET A O 1
ATOM 527 N N . ALA A 1 70 ? 3.947 -8.246 3.627 1.00 91.38 70 ALA A N 1
ATOM 528 C CA . ALA A 1 70 ? 4.044 -8.986 2.381 1.00 91.38 70 ALA A CA 1
ATOM 529 C C . ALA A 1 70 ? 4.258 -8.024 1.206 1.00 91.38 70 ALA A C 1
ATOM 531 O O . ALA A 1 70 ? 3.703 -6.921 1.172 1.00 91.38 70 ALA A O 1
ATOM 532 N N . VAL A 1 71 ? 5.081 -8.438 0.238 1.00 89.75 71 VAL A N 1
ATOM 533 C CA . VAL A 1 71 ? 5.420 -7.634 -0.942 1.00 89.75 71 VAL A CA 1
ATOM 534 C C . VAL A 1 71 ? 5.445 -8.504 -2.187 1.00 89.75 71 VAL A C 1
ATOM 536 O O . VAL A 1 71 ? 6.104 -9.543 -2.213 1.00 89.75 71 VAL A O 1
ATOM 539 N N . ASP A 1 72 ? 4.788 -8.041 -3.247 1.00 88.69 72 ASP A N 1
ATOM 540 C CA . ASP A 1 72 ? 4.793 -8.690 -4.552 1.00 88.69 72 ASP A CA 1
ATOM 541 C C . ASP A 1 72 ? 4.786 -7.684 -5.717 1.00 88.69 72 ASP A C 1
ATOM 543 O O . ASP A 1 72 ? 4.755 -6.462 -5.534 1.00 88.69 72 ASP A O 1
ATOM 547 N N . PHE A 1 73 ? 4.840 -8.222 -6.938 1.00 87.00 73 PHE A N 1
ATOM 548 C CA . PHE A 1 73 ? 4.866 -7.459 -8.187 1.00 87.00 73 PHE A CA 1
ATOM 549 C C . PHE A 1 73 ? 3.665 -7.841 -9.061 1.00 87.00 73 PHE A C 1
ATOM 551 O O . PHE A 1 73 ? 3.816 -8.581 -10.038 1.00 87.00 73 PHE A O 1
ATOM 558 N N . PRO A 1 74 ? 2.448 -7.390 -8.711 1.00 87.44 74 PRO A N 1
ATOM 559 C CA . PRO A 1 74 ? 1.254 -7.801 -9.425 1.00 87.44 74 PRO A CA 1
ATOM 560 C C . PRO A 1 74 ? 1.219 -7.188 -10.826 1.00 87.44 74 PRO A C 1
ATOM 562 O O . PRO A 1 74 ? 1.529 -6.012 -11.038 1.00 87.44 74 PRO A O 1
ATOM 565 N N . GLU A 1 75 ? 0.740 -7.957 -11.802 1.00 85.19 75 GLU A N 1
ATOM 566 C CA . GLU A 1 75 ? 0.446 -7.408 -13.121 1.00 85.19 75 GLU A CA 1
ATOM 567 C C . GLU A 1 75 ? -0.702 -6.400 -13.020 1.00 85.19 75 GLU A C 1
ATOM 569 O O . GLU A 1 75 ? -1.836 -6.757 -12.693 1.00 85.19 75 GLU A O 1
ATOM 574 N N . TYR A 1 76 ? -0.439 -5.142 -13.386 1.00 85.25 76 TYR A N 1
ATOM 575 C CA . TYR A 1 76 ? -1.423 -4.056 -13.332 1.00 85.25 76 TYR A CA 1
ATOM 576 C C . TYR A 1 76 ? -2.779 -4.436 -13.943 1.00 85.25 76 TYR A C 1
ATOM 578 O O . TYR A 1 76 ? -3.823 -4.089 -13.398 1.00 85.25 76 TYR A O 1
ATOM 586 N N . ARG A 1 77 ? -2.785 -5.179 -15.059 1.00 86.06 77 ARG A N 1
ATOM 587 C CA . ARG A 1 77 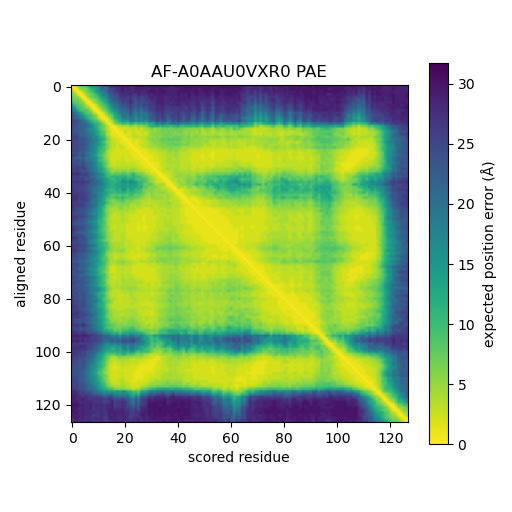? -4.010 -5.581 -15.770 1.00 86.06 77 ARG A CA 1
ATOM 588 C C . ARG A 1 77 ? -4.876 -6.582 -14.997 1.00 86.06 77 ARG A C 1
ATOM 590 O O . ARG A 1 77 ? -6.081 -6.594 -15.242 1.00 86.06 77 ARG A O 1
ATOM 597 N N . LYS A 1 78 ? -4.286 -7.360 -14.082 1.00 86.31 78 LYS A N 1
ATOM 598 C CA . LYS A 1 78 ? -4.969 -8.364 -13.249 1.00 86.31 78 LYS A CA 1
ATOM 599 C C . LYS A 1 78 ? -5.622 -7.761 -11.999 1.00 86.31 78 LYS A C 1
ATOM 601 O O . LYS A 1 78 ? -6.424 -8.426 -11.356 1.00 86.31 78 LYS A O 1
ATOM 606 N N . LEU A 1 79 ? -5.326 -6.501 -11.669 1.00 87.81 79 LEU A N 1
ATOM 607 C CA . LEU A 1 79 ? -5.939 -5.821 -10.529 1.00 87.81 79 LEU A CA 1
ATOM 608 C C . LEU A 1 79 ? -7.403 -5.419 -10.797 1.00 87.81 79 LEU A C 1
ATOM 610 O O . LEU A 1 79 ? -7.771 -5.101 -11.939 1.00 87.81 79 LEU A O 1
ATOM 614 N N . PRO A 1 80 ? -8.241 -5.328 -9.745 1.00 89.25 80 PRO A N 1
ATOM 615 C CA . PRO A 1 80 ? -9.612 -4.848 -9.872 1.00 89.25 80 PRO A CA 1
ATOM 616 C C . PRO A 1 80 ? -9.697 -3.475 -10.550 1.00 89.25 80 PRO A C 1
ATOM 618 O O . PRO A 1 80 ? -8.831 -2.610 -10.391 1.00 89.25 80 PRO A O 1
ATOM 621 N N . LYS A 1 81 ? -10.770 -3.237 -11.317 1.00 89.69 81 LYS A N 1
ATOM 622 C CA . LYS A 1 81 ? -10.947 -2.006 -12.116 1.00 89.69 81 LYS A CA 1
ATOM 623 C C . LYS A 1 81 ? -10.852 -0.727 -11.272 1.00 89.69 81 LYS A C 1
ATOM 625 O O . LYS A 1 81 ? -10.291 0.262 -11.741 1.00 89.69 81 LYS A O 1
ATOM 630 N N . PHE A 1 82 ? -11.382 -0.735 -10.050 1.00 86.56 82 PHE A N 1
ATOM 631 C CA . PHE A 1 82 ? -11.342 0.431 -9.165 1.00 86.56 82 PHE A CA 1
ATOM 632 C C . PHE A 1 82 ? -9.912 0.743 -8.690 1.00 86.56 82 PHE A C 1
ATOM 634 O O . PHE A 1 82 ? -9.484 1.892 -8.795 1.00 86.56 82 PHE A O 1
ATOM 641 N N . VAL A 1 83 ? -9.140 -0.281 -8.298 1.00 89.38 83 VAL A N 1
ATOM 642 C CA . VAL A 1 83 ? -7.716 -0.160 -7.938 1.00 89.38 83 VAL A CA 1
ATOM 643 C C . VAL A 1 83 ? -6.931 0.391 -9.126 1.00 89.38 83 VAL A C 1
ATOM 645 O O . VAL A 1 83 ? -6.242 1.401 -9.007 1.00 89.38 83 VAL A O 1
ATOM 648 N N . ARG A 1 84 ? -7.122 -0.196 -10.314 1.00 90.12 84 ARG A N 1
ATOM 649 C CA . ARG A 1 84 ? -6.471 0.238 -11.559 1.00 90.12 84 ARG A CA 1
ATOM 650 C C . ARG A 1 84 ? -6.679 1.721 -11.875 1.00 90.12 84 ARG A C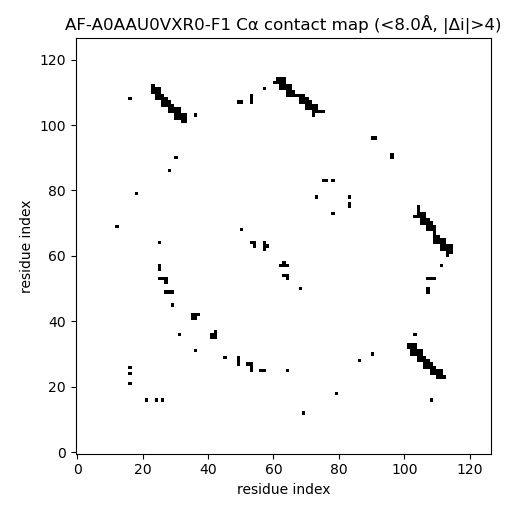 1
ATOM 652 O O . ARG A 1 84 ? -5.735 2.380 -12.310 1.00 90.12 84 ARG A O 1
ATOM 659 N N . ARG A 1 85 ? -7.886 2.262 -11.656 1.00 89.56 85 ARG A N 1
ATOM 660 C CA . ARG A 1 85 ? -8.188 3.694 -11.869 1.00 89.56 85 ARG A CA 1
ATOM 661 C C . ARG A 1 85 ? -7.488 4.592 -10.853 1.00 89.56 85 ARG A C 1
ATOM 663 O O . ARG A 1 85 ? -7.020 5.668 -11.220 1.00 89.56 85 ARG A O 1
ATOM 670 N N . SER A 1 86 ? -7.425 4.182 -9.590 1.00 86.38 86 SER A N 1
ATOM 671 C CA . SER A 1 86 ? -6.702 4.932 -8.556 1.00 86.38 86 SER A CA 1
ATOM 672 C C . SER A 1 86 ? -5.193 4.919 -8.809 1.00 86.38 86 SER A C 1
ATOM 674 O O . SER A 1 86 ? -4.563 5.971 -8.731 1.00 86.38 86 SER A O 1
ATOM 676 N N . LEU A 1 87 ? -4.640 3.779 -9.233 1.00 87.88 87 LEU A N 1
ATOM 677 C CA . LEU A 1 87 ? -3.225 3.646 -9.584 1.00 87.88 87 LEU A CA 1
ATOM 678 C C . LEU A 1 87 ? -2.821 4.490 -10.790 1.00 87.88 87 LEU A C 1
ATOM 680 O O . LEU A 1 87 ? -1.774 5.125 -10.743 1.00 87.88 87 LEU A O 1
ATOM 684 N N . LEU A 1 88 ? -3.646 4.553 -11.842 1.00 85.62 88 LEU A N 1
ATOM 685 C CA . LEU A 1 88 ? -3.380 5.455 -12.969 1.00 85.62 88 LEU A CA 1
ATOM 686 C C . LEU A 1 88 ? -3.383 6.919 -12.531 1.00 85.62 88 LEU A C 1
ATOM 688 O O . LEU A 1 88 ? -2.507 7.673 -12.932 1.00 85.62 88 LEU A O 1
ATOM 692 N N . ARG A 1 89 ? -4.327 7.321 -11.671 1.00 84.75 89 ARG A N 1
ATOM 693 C CA . ARG A 1 89 ? -4.378 8.694 -11.145 1.00 84.75 89 ARG A CA 1
ATOM 694 C C . ARG A 1 89 ? -3.186 9.030 -10.250 1.00 84.75 89 ARG A C 1
ATOM 696 O O . ARG A 1 89 ? -2.742 10.173 -10.252 1.00 84.75 89 ARG A O 1
ATOM 703 N N . ALA A 1 90 ? -2.691 8.075 -9.466 1.00 80.81 90 ALA A N 1
ATOM 704 C CA . ALA A 1 90 ? -1.476 8.251 -8.672 1.00 80.81 90 ALA A CA 1
ATOM 705 C C . ALA A 1 90 ? -0.239 8.352 -9.579 1.00 80.81 90 ALA A C 1
ATOM 707 O O . ALA A 1 90 ? 0.551 9.280 -9.439 1.00 80.81 90 ALA A O 1
ATOM 708 N N . MET A 1 91 ? -0.140 7.470 -10.575 1.00 79.88 91 MET A N 1
ATOM 709 C CA . MET A 1 91 ? 0.931 7.479 -11.568 1.00 79.88 91 MET A CA 1
ATOM 710 C C . MET A 1 91 ? 0.999 8.799 -12.333 1.00 79.88 91 MET A C 1
ATOM 712 O O . MET A 1 91 ? 2.067 9.380 -12.438 1.00 79.88 91 MET A O 1
ATOM 716 N N . TRP A 1 92 ? -0.137 9.296 -12.832 1.00 80.19 92 TRP A N 1
ATOM 717 C CA . TRP A 1 92 ? -0.196 10.550 -13.592 1.00 80.19 92 TRP A CA 1
ATOM 718 C C . TRP A 1 92 ? 0.222 11.767 -12.762 1.00 80.19 92 TRP A C 1
ATOM 720 O O . TRP A 1 92 ? 0.622 12.777 -13.331 1.00 80.19 92 TRP A O 1
ATOM 730 N N . ARG A 1 93 ? 0.115 11.683 -11.428 1.00 74.88 93 ARG A N 1
ATOM 731 C CA . ARG A 1 93 ? 0.581 12.725 -10.506 1.00 74.88 93 ARG A CA 1
ATOM 732 C C . ARG A 1 93 ? 2.072 12.619 -10.195 1.00 74.88 93 ARG A C 1
ATOM 734 O O . ARG A 1 93 ? 2.695 13.650 -9.981 1.00 74.88 93 ARG A O 1
ATOM 741 N N . GLN A 1 94 ? 2.622 11.407 -10.152 1.00 66.44 94 GLN A N 1
ATOM 742 C CA . GLN A 1 94 ? 4.049 11.190 -9.907 1.00 66.44 94 GLN A CA 1
ATOM 743 C C . GLN A 1 94 ? 4.901 11.392 -11.163 1.00 66.44 94 GLN A C 1
ATOM 745 O O . GLN A 1 94 ? 5.990 11.945 -11.063 1.00 66.44 94 GLN A O 1
ATOM 750 N N . GLU A 1 95 ? 4.429 10.965 -12.340 1.00 62.34 95 GLU A N 1
ATOM 751 C CA . GLU A 1 95 ? 5.288 10.873 -13.517 1.00 62.34 95 GLU A CA 1
ATOM 752 C C . GLU A 1 95 ? 4.568 11.180 -14.837 1.00 62.34 95 GLU A C 1
ATOM 754 O O . GLU A 1 95 ? 3.367 10.975 -15.031 1.00 62.34 95 GLU A O 1
ATOM 759 N N . ARG A 1 96 ? 5.347 11.673 -15.799 1.00 61.06 96 ARG A N 1
ATOM 760 C CA . ARG A 1 96 ? 4.910 11.945 -17.167 1.00 61.06 96 ARG A CA 1
ATOM 761 C C . ARG A 1 96 ? 4.691 10.587 -17.884 1.00 61.06 96 ARG A C 1
ATOM 763 O O . ARG A 1 96 ? 5.644 9.867 -18.154 1.00 61.06 96 ARG A O 1
ATOM 770 N N . TRP A 1 97 ? 3.429 10.270 -18.202 1.00 62.31 97 TRP A N 1
ATOM 771 C CA . TRP A 1 97 ? 2.853 9.171 -19.020 1.00 62.31 97 TRP A CA 1
ATOM 772 C C . TRP A 1 97 ? 3.750 8.370 -20.003 1.00 62.31 97 TRP A C 1
ATOM 774 O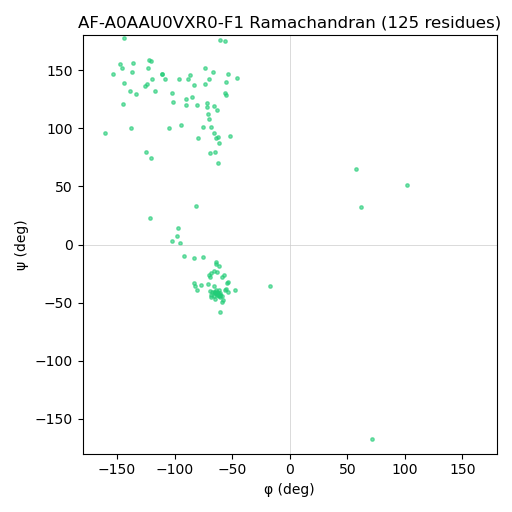 O . TRP A 1 97 ? 3.561 7.164 -20.139 1.00 62.31 97 TRP A O 1
ATOM 784 N N . TRP A 1 98 ? 4.731 8.987 -20.662 1.00 59.62 98 TRP A N 1
ATOM 785 C CA . TRP A 1 98 ? 5.651 8.394 -21.655 1.00 59.62 98 TRP A CA 1
ATOM 786 C C . TRP A 1 98 ? 6.551 7.254 -21.130 1.00 59.62 98 TRP A C 1
ATOM 788 O O . TRP A 1 98 ? 7.067 6.496 -21.942 1.00 59.62 98 TRP A O 1
ATOM 798 N N . ARG A 1 99 ? 6.745 7.096 -19.809 1.00 66.12 99 ARG A N 1
ATOM 799 C CA . ARG A 1 99 ? 7.596 6.026 -19.226 1.00 66.12 99 ARG A CA 1
ATOM 800 C C . ARG A 1 99 ? 6.837 4.771 -18.789 1.00 66.12 99 ARG A C 1
ATOM 802 O O . ARG A 1 99 ? 7.456 3.837 -18.292 1.00 66.12 99 ARG A O 1
ATOM 809 N N . PHE A 1 100 ? 5.516 4.711 -18.987 1.00 70.38 100 PHE A N 1
ATOM 810 C CA . PHE A 1 100 ? 4.675 3.620 -18.471 1.00 70.38 100 PHE A CA 1
ATOM 811 C C . PHE A 1 100 ? 5.141 2.212 -18.879 1.00 70.38 100 PHE A C 1
ATOM 813 O O . PHE A 1 100 ? 5.006 1.279 -18.094 1.00 70.38 100 PHE A O 1
ATOM 820 N N . GLY A 1 101 ? 5.716 2.057 -20.077 1.00 72.69 101 GLY A N 1
ATOM 821 C CA . GLY A 1 101 ? 6.216 0.766 -20.567 1.00 72.69 101 GLY A CA 1
ATOM 822 C C . GLY A 1 101 ? 7.408 0.202 -19.783 1.00 72.69 101 GLY A C 1
ATOM 823 O O . GLY A 1 101 ? 7.606 -1.011 -19.780 1.00 72.69 101 GLY A O 1
ATOM 824 N N . ASP A 1 102 ? 8.159 1.056 -19.086 1.00 82.38 102 ASP A N 1
ATOM 825 C CA . ASP A 1 102 ? 9.359 0.683 -18.329 1.00 82.38 102 ASP A CA 1
ATOM 826 C C . ASP A 1 102 ? 9.117 0.590 -16.815 1.00 82.38 102 ASP A C 1
ATOM 828 O O . ASP A 1 102 ? 10.057 0.346 -16.056 1.00 82.38 102 ASP A O 1
ATOM 832 N N . LEU A 1 103 ? 7.880 0.788 -16.353 1.00 83.94 103 LEU A N 1
ATOM 833 C CA . LEU A 1 103 ? 7.527 0.743 -14.935 1.00 83.94 103 LEU A CA 1
ATOM 834 C C . LEU A 1 103 ? 6.984 -0.636 -14.544 1.00 83.94 103 LEU A C 1
ATOM 836 O O . LEU A 1 103 ? 6.215 -1.262 -15.273 1.00 83.94 103 LEU A O 1
ATOM 840 N N . VAL A 1 104 ? 7.344 -1.083 -13.345 1.00 86.25 104 VAL A N 1
ATOM 841 C CA . VAL A 1 104 ? 6.726 -2.223 -12.663 1.00 86.25 104 VAL A CA 1
ATOM 842 C C . VAL A 1 104 ? 5.938 -1.728 -11.458 1.00 86.25 104 VAL A C 1
ATOM 844 O O . VAL A 1 104 ? 6.303 -0.738 -10.821 1.00 86.25 104 VAL A O 1
ATOM 847 N N . LEU A 1 105 ? 4.834 -2.407 -11.159 1.00 88.06 105 LEU A N 1
ATOM 848 C CA . LEU A 1 105 ? 4.032 -2.120 -9.981 1.00 88.06 105 LEU A CA 1
ATOM 849 C C . LEU A 1 105 ? 4.538 -2.968 -8.820 1.00 88.06 105 LEU A C 1
ATOM 851 O O . LEU A 1 105 ? 4.592 -4.190 -8.927 1.00 88.06 105 LEU A O 1
ATOM 855 N N . VAL A 1 106 ? 4.867 -2.313 -7.716 1.00 89.19 106 VAL A N 1
ATOM 856 C CA . VAL A 1 106 ? 5.150 -2.957 -6.435 1.00 89.19 106 VAL A CA 1
ATOM 857 C C . VAL A 1 106 ? 3.923 -2.788 -5.558 1.00 89.19 106 VAL A C 1
ATOM 859 O O . VAL A 1 106 ? 3.397 -1.677 -5.435 1.00 89.19 106 VAL A O 1
ATOM 862 N N . ARG A 1 107 ? 3.464 -3.882 -4.958 1.00 91.94 107 ARG A N 1
ATOM 863 C CA . ARG A 1 107 ? 2.386 -3.880 -3.973 1.00 91.94 107 ARG A CA 1
ATOM 864 C C . ARG A 1 107 ? 2.939 -4.384 -2.651 1.00 91.94 107 ARG A C 1
ATOM 866 O O . ARG A 1 107 ? 3.599 -5.415 -2.614 1.00 91.94 107 ARG A O 1
ATOM 873 N N . ALA A 1 108 ? 2.641 -3.653 -1.587 1.00 92.69 108 ALA A N 1
ATOM 874 C CA . ALA A 1 108 ? 2.875 -4.085 -0.220 1.00 92.69 108 ALA A CA 1
ATOM 875 C C . ALA A 1 108 ? 1.542 -4.131 0.521 1.00 92.69 108 ALA A C 1
ATOM 877 O O . ALA A 1 108 ? 0.676 -3.281 0.298 1.00 92.69 108 ALA A O 1
ATOM 878 N N . TRP A 1 109 ? 1.367 -5.117 1.388 1.00 94.12 109 TRP A N 1
ATOM 879 C CA . TRP A 1 109 ? 0.208 -5.189 2.263 1.00 94.12 109 TRP A CA 1
ATOM 880 C C . TRP A 1 109 ? 0.570 -5.834 3.587 1.00 94.12 109 TRP A C 1
ATOM 882 O O . TRP A 1 109 ? 1.535 -6.591 3.694 1.00 94.12 109 TRP A O 1
ATOM 892 N N . GLN A 1 110 ? -0.217 -5.500 4.598 1.00 94.25 110 GLN A N 1
ATOM 893 C CA . GLN A 1 110 ? -0.042 -6.017 5.941 1.00 94.25 110 GLN A CA 1
ATOM 894 C C . GLN A 1 110 ? -1.383 -5.996 6.667 1.00 94.25 110 GLN A C 1
ATOM 896 O O . GLN A 1 110 ? -2.225 -5.120 6.427 1.00 94.25 110 GLN A O 1
ATOM 901 N N . HIS A 1 111 ? -1.592 -6.976 7.540 1.00 92.88 111 HIS A N 1
ATOM 902 C CA . HIS A 1 111 ? -2.795 -7.033 8.352 1.00 92.88 111 HIS A CA 1
ATOM 903 C C . HIS A 1 111 ? -2.836 -5.871 9.340 1.00 92.88 111 HIS A C 1
ATOM 905 O O . HIS A 1 111 ? -1.808 -5.375 9.803 1.00 92.88 111 HIS A O 1
ATOM 911 N N . THR A 1 112 ? -4.048 -5.430 9.651 1.00 92.94 112 THR A N 1
ATOM 912 C CA . THR A 1 112 ? -4.286 -4.373 10.627 1.00 92.94 112 THR A CA 1
ATOM 913 C C . THR A 1 112 ? -5.235 -4.861 11.700 1.00 92.94 112 THR A C 1
ATOM 915 O O . THR A 1 112 ? -6.268 -5.458 11.395 1.00 92.94 112 THR A O 1
ATOM 918 N N . GLU A 1 113 ? -4.932 -4.522 12.943 1.00 91.38 113 GLU A N 1
ATOM 919 C CA . GLU A 1 113 ? -5.866 -4.651 14.054 1.00 91.38 113 GLU A CA 1
ATOM 920 C C . GLU A 1 113 ? -6.328 -3.266 14.486 1.00 91.38 113 GLU A C 1
ATOM 922 O O . GLU A 1 113 ? -5.506 -2.346 14.497 1.00 91.38 113 GLU A O 1
ATOM 927 N N . PRO A 1 114 ? -7.604 -3.086 14.867 1.00 89.69 114 PRO A N 1
ATOM 928 C CA . PRO A 1 114 ? -8.007 -1.863 15.535 1.00 89.69 114 PRO A CA 1
ATOM 929 C C . PRO A 1 114 ? -7.115 -1.683 16.759 1.00 89.69 114 PRO A C 1
ATOM 931 O O . PRO A 1 114 ? -6.951 -2.597 17.571 1.00 89.69 114 PRO A O 1
ATOM 934 N N . THR A 1 115 ? -6.519 -0.506 16.881 1.00 85.56 115 THR A N 1
ATOM 935 C CA . THR A 1 115 ? -5.906 -0.120 18.138 1.00 85.56 115 THR A CA 1
ATOM 936 C C . THR A 1 115 ? -7.074 -0.064 19.107 1.00 85.56 115 THR A C 1
ATOM 938 O O . THR A 1 115 ? -8.022 0.691 18.876 1.00 85.56 115 THR A O 1
ATOM 941 N N . ALA A 1 116 ? -7.079 -0.939 20.121 1.00 69.62 116 ALA A N 1
ATOM 942 C CA . ALA A 1 116 ? -8.087 -0.870 21.169 1.00 69.62 116 ALA A CA 1
ATOM 943 C C . ALA A 1 116 ? -8.206 0.599 21.606 1.00 69.62 116 ALA A C 1
ATOM 945 O O . ALA A 1 116 ? -7.185 1.297 21.606 1.00 69.62 116 ALA A O 1
ATOM 946 N N . PRO A 1 117 ? -9.408 1.098 21.934 1.00 58.34 117 PRO A N 1
ATOM 947 C CA . PRO A 1 117 ? -9.528 2.385 22.593 1.00 58.34 117 PRO A CA 1
ATOM 948 C C . PRO A 1 117 ? -8.871 2.256 23.971 1.00 58.34 117 PRO A C 1
ATOM 950 O O . PRO A 1 117 ? -9.533 2.026 24.979 1.00 58.34 117 PRO A O 1
ATOM 953 N N . ASP A 1 118 ? -7.546 2.330 24.008 1.00 53.47 118 ASP A N 1
ATOM 954 C CA . ASP A 1 118 ? -6.772 2.304 25.228 1.00 53.47 118 ASP A CA 1
ATOM 955 C C . ASP A 1 118 ? -6.837 3.715 25.812 1.00 53.47 118 ASP A C 1
ATOM 957 O O . ASP A 1 118 ? -6.125 4.639 25.429 1.00 53.47 118 ASP A O 1
ATOM 961 N N . GLN A 1 119 ? -7.849 3.874 26.661 1.00 54.88 119 GLN A N 1
ATOM 962 C CA . GLN A 1 119 ? -7.847 4.736 27.834 1.00 54.88 119 GLN A CA 1
ATOM 963 C C . GLN A 1 119 ? -7.553 6.233 27.623 1.00 54.88 119 GLN A C 1
ATOM 965 O O . GLN A 1 119 ? -6.691 6.815 28.268 1.00 54.88 119 GLN A O 1
ATOM 970 N N . ALA A 1 120 ? -8.445 6.922 26.908 1.00 42.84 120 ALA A N 1
ATOM 971 C CA . ALA A 1 120 ? -8.874 8.264 27.334 1.00 42.84 120 ALA A CA 1
ATOM 972 C C . ALA A 1 120 ? -9.963 8.179 28.432 1.00 42.84 120 ALA A C 1
ATOM 974 O O . ALA A 1 120 ? -10.891 8.984 28.483 1.00 42.84 120 ALA A O 1
ATOM 975 N N . GLY A 1 121 ? -9.893 7.151 29.281 1.00 40.16 121 GLY A N 1
ATOM 976 C CA . GLY A 1 121 ? -10.733 7.000 30.457 1.00 40.16 121 GLY A CA 1
ATOM 977 C C . GLY A 1 121 ? -9.996 7.563 31.662 1.00 40.16 121 GLY A C 1
ATOM 978 O O . GLY A 1 121 ? -9.120 6.901 32.208 1.00 40.16 121 GLY A O 1
ATOM 979 N N . GLY A 1 122 ? -10.369 8.766 32.101 1.00 52.97 122 GLY A N 1
ATOM 980 C CA . GLY A 1 122 ? -10.248 9.095 33.524 1.00 52.97 122 GLY A CA 1
ATOM 981 C C . GLY A 1 122 ? -11.102 8.134 34.374 1.00 52.97 122 GLY A C 1
ATOM 982 O O . GLY A 1 122 ? -11.855 7.337 33.806 1.00 52.97 122 GLY A O 1
ATOM 983 N N . PRO A 1 123 ? -11.070 8.209 35.717 1.00 61.19 123 PRO A N 1
ATOM 984 C CA . PRO A 1 123 ? -10.463 9.234 36.567 1.00 61.19 123 PRO A CA 1
ATOM 985 C C . PRO A 1 123 ? -9.415 8.658 37.545 1.00 61.19 123 PRO A C 1
ATOM 987 O O . PRO A 1 123 ? -9.479 7.492 37.922 1.00 61.19 123 PRO A O 1
ATOM 990 N N . ALA A 1 124 ? -8.504 9.492 38.049 1.00 46.56 124 ALA A N 1
ATOM 991 C CA . ALA A 1 124 ? -7.815 9.202 39.308 1.00 46.56 124 ALA A CA 1
ATOM 992 C C . ALA A 1 124 ? -8.402 10.107 40.406 1.00 46.56 124 ALA A C 1
ATOM 994 O O . ALA A 1 124 ? -8.064 11.290 40.455 1.00 46.56 124 ALA A O 1
ATOM 995 N N . PRO A 1 125 ? -9.309 9.603 41.261 1.00 64.31 125 PRO A N 1
ATOM 996 C CA . PRO A 1 125 ? -9.633 10.245 42.523 1.00 64.31 125 PRO A CA 1
ATOM 997 C C . PRO A 1 125 ? -8.551 9.860 43.528 1.00 64.31 125 PRO A C 1
ATOM 999 O O . PRO A 1 125 ? -8.360 8.679 43.800 1.00 64.31 125 PRO A O 1
ATOM 1002 N N . GLN A 1 126 ? -7.828 10.829 44.080 1.00 55.97 126 GLN A N 1
ATOM 1003 C CA . GLN A 1 126 ? -7.054 10.589 45.296 1.00 55.97 126 GLN A CA 1
ATOM 1004 C C . GLN A 1 126 ? -6.723 11.916 45.980 1.00 55.97 126 GLN A C 1
ATOM 1006 O O . GLN A 1 126 ? -5.798 12.609 45.575 1.00 55.97 126 GLN A O 1
ATOM 1011 N N . ASN A 1 127 ? -7.598 12.219 46.948 1.00 47.34 127 ASN A N 1
ATOM 1012 C CA . ASN A 1 127 ? -7.417 12.935 48.219 1.00 47.34 127 ASN A CA 1
ATOM 1013 C C . ASN A 1 127 ? -6.429 14.109 48.271 1.00 47.34 127 ASN A C 1
ATOM 1015 O O . ASN A 1 127 ? -5.206 13.857 48.254 1.00 47.34 127 ASN A O 1
#

Radius of gyration: 19.6 Å; Cα contacts (8 Å, |Δi|>4): 129; chains: 1; bounding box: 34×58×70 Å

Foldseek 3Di:
DDDPPPPPPPPPCPDDDDPVDCVFKQKDKDKDFLVLCPDPVSVVVVVVVRVVSSQVVQVVVQKGFDDDKDKDFDDLVPDDPVVNVVVVVVDVVVDDPPCVVRITMMMIMTTIDRPPPPDPDDDDDDD

Secondary structure (DSSP, 8-state):
--------------S---SS--TTEEEEEEEEETTTTTSHHHHHHHHHHHHHHHHHHHHHTTEEEEEEEEEE---GGGS-HHHHHHHHHHHHHHS-GGGGGGEEEEEEEEEEEE-------------

Sequence (127 aa):
MGHQRGDAVTDRPESGPDYGDLSKTAVAYRWVPRKEGQVPENRQGFLTELAAVLAAHAAERGARLVGEMAVDFPEYRKLPKFVRRSLLRAMWRQERWWRFGDLVLVRAWQHTEPTAPDQAGGPAPQN

pLDDT: mean 77.5, std 16.82, range [39.62, 94.31]

Mean predicted aligned error: 11.17 Å

Nearest PDB structures (foldseek):
  3epg-assembly1_A-2  TM=4.257E-01  e=6.828E-01  Homo sapiens
  4fs2-assembly1_A  TM=4.084E-01  e=1.232E+00  Homo sapiens
  5v6d-assembly3_F  TM=3.081E-01  e=1.154E+00  Neisseria gonorrhoeae NCCP11945
  1ncl-assembly1_A  TM=3.326E-01  e=1.080E+00  Dictyostelium discoideum
  2nck-assembly1_R  TM=3.244E-01  e=2.081E+00  Myxococcus xanthus